Protein AF-A0A8C3B1Y9-F1 (afdb_monomer_lite)

Sequence (75 aa):
MLVELPEISEDCLYLNIYTPAKKAVSTKLPVMVWIHGGGFAIGSASMYDGSVLAAYQDVVVVLIQYRLGLLGFLR

Structure (mmCIF, N/CA/C/O backbone):
data_AF-A0A8C3B1Y9-F1
#
_entry.id   AF-A0A8C3B1Y9-F1
#
loop_
_atom_site.group_PDB
_atom_site.id
_atom_site.type_symbol
_atom_site.label_atom_id
_atom_site.label_alt_id
_atom_site.label_comp_id
_atom_site.label_asym_id
_atom_site.label_entity_id
_atom_site.label_seq_id
_atom_site.pdbx_PDB_ins_code
_atom_site.Cartn_x
_atom_site.Cartn_y
_atom_site.Cartn_z
_atom_site.occupancy
_atom_site.B_iso_or_equiv
_atom_site.auth_seq_id
_atom_site.auth_comp_id
_atom_site.auth_asym_id
_atom_site.auth_atom_id
_atom_site.pdbx_PDB_model_num
ATOM 1 N N . MET A 1 1 ? 19.260 -13.736 9.490 1.00 42.78 1 MET A N 1
ATOM 2 C CA . MET A 1 1 ? 18.426 -12.584 9.098 1.00 42.78 1 MET A CA 1
ATOM 3 C C . MET A 1 1 ? 18.055 -12.790 7.641 1.00 42.78 1 MET A C 1
ATOM 5 O O . MET A 1 1 ? 18.774 -12.341 6.762 1.00 42.78 1 MET A O 1
ATOM 9 N N . LEU A 1 2 ? 17.026 -13.597 7.390 1.00 50.56 2 LEU A N 1
ATOM 10 C CA . LEU A 1 2 ? 16.456 -13.711 6.053 1.00 50.56 2 LEU A CA 1
ATOM 11 C C . LEU A 1 2 ? 15.436 -12.583 5.967 1.00 50.56 2 LEU A C 1
ATOM 13 O O . LEU A 1 2 ? 14.472 -12.575 6.726 1.00 50.56 2 LEU A O 1
ATOM 17 N N . VAL A 1 3 ? 15.712 -11.583 5.138 1.00 57.72 3 VAL A N 1
ATOM 18 C CA . VAL A 1 3 ? 14.658 -10.680 4.684 1.00 57.72 3 VAL A CA 1
ATOM 19 C C . VAL A 1 3 ? 13.756 -11.567 3.838 1.00 57.72 3 VAL A C 1
ATOM 21 O O . VAL A 1 3 ? 14.221 -12.090 2.825 1.00 57.72 3 VAL A O 1
ATOM 24 N N . GLU A 1 4 ? 12.527 -11.824 4.283 1.00 61.41 4 GLU A N 1
ATOM 25 C CA . GLU A 1 4 ? 11.533 -12.446 3.411 1.00 61.41 4 GLU A CA 1
ATOM 26 C C . GLU A 1 4 ? 11.293 -11.470 2.265 1.00 61.41 4 GLU A C 1
ATOM 28 O O . GLU A 1 4 ? 10.633 -10.442 2.417 1.00 61.41 4 GLU A O 1
ATOM 33 N N . LEU A 1 5 ? 11.943 -11.737 1.133 1.00 65.38 5 LEU A N 1
ATOM 34 C CA . LEU A 1 5 ? 11.655 -11.011 -0.084 1.00 65.38 5 LEU A CA 1
ATOM 35 C C . LEU A 1 5 ? 10.228 -11.395 -0.474 1.00 65.38 5 LEU A C 1
ATOM 37 O O . LEU A 1 5 ? 9.951 -12.593 -0.579 1.00 65.38 5 LEU A O 1
ATOM 41 N N . PRO A 1 6 ? 9.323 -10.418 -0.647 1.00 69.00 6 PRO A N 1
ATOM 42 C CA . PRO A 1 6 ? 7.976 -10.721 -1.091 1.00 69.00 6 PRO A CA 1
ATOM 43 C C . PRO A 1 6 ? 8.051 -11.504 -2.402 1.00 69.00 6 PRO A C 1
ATOM 45 O O . PRO A 1 6 ? 8.832 -11.162 -3.295 1.00 69.00 6 PRO A O 1
ATOM 48 N N . GLU A 1 7 ? 7.265 -12.574 -2.487 1.00 83.75 7 GLU A N 1
ATOM 49 C CA . GLU A 1 7 ? 7.175 -13.392 -3.690 1.00 83.75 7 GLU A CA 1
ATOM 50 C C . GLU A 1 7 ? 6.762 -12.515 -4.879 1.00 83.75 7 GLU A C 1
ATOM 52 O O . GLU A 1 7 ? 5.831 -11.711 -4.791 1.00 83.75 7 GLU A O 1
ATOM 57 N N . ILE A 1 8 ? 7.489 -12.634 -5.991 1.00 90.69 8 ILE A N 1
ATOM 58 C CA . ILE A 1 8 ? 7.214 -11.867 -7.205 1.00 90.69 8 ILE A CA 1
ATOM 59 C C . ILE A 1 8 ? 6.232 -12.672 -8.056 1.00 90.69 8 ILE A C 1
ATOM 61 O O . ILE A 1 8 ? 6.573 -13.748 -8.540 1.00 90.69 8 ILE A O 1
ATOM 65 N N . SER A 1 9 ? 5.035 -12.124 -8.262 1.00 94.94 9 SER A N 1
ATOM 66 C CA . SER A 1 9 ? 3.965 -12.731 -9.059 1.00 94.94 9 SER A CA 1
ATOM 67 C C . SER A 1 9 ? 3.211 -11.672 -9.872 1.00 94.94 9 SER A C 1
ATOM 69 O O . SER A 1 9 ? 3.140 -10.509 -9.472 1.00 94.94 9 SER A O 1
ATOM 71 N N . GLU A 1 10 ? 2.641 -12.061 -11.018 1.00 96.56 10 GLU A N 1
ATOM 72 C CA . GLU A 1 10 ? 1.674 -11.234 -11.763 1.00 96.56 10 GLU A CA 1
ATOM 73 C C . GLU A 1 10 ? 0.302 -11.205 -11.079 1.00 96.56 10 GLU A C 1
ATOM 75 O O . GLU A 1 10 ? -0.447 -10.235 -11.221 1.00 96.56 10 GLU A O 1
ATOM 80 N N . ASP A 1 11 ? -0.005 -12.239 -10.290 1.00 96.62 11 ASP A N 1
ATOM 81 C CA . ASP A 1 11 ? -1.106 -12.216 -9.336 1.00 96.62 11 ASP A CA 1
ATOM 82 C C . ASP A 1 11 ? -0.690 -11.370 -8.127 1.00 96.62 11 ASP A C 1
ATOM 84 O O . ASP A 1 11 ? -0.231 -11.872 -7.103 1.00 96.62 11 ASP A O 1
ATOM 88 N N . CYS A 1 12 ? -0.742 -10.048 -8.302 1.00 95.81 12 CYS A N 1
ATOM 89 C CA . CYS A 1 12 ? -0.254 -9.078 -7.324 1.00 95.81 12 CYS A CA 1
ATOM 90 C C . CYS A 1 12 ? -1.264 -7.988 -6.964 1.00 95.81 12 CYS A C 1
ATOM 92 O O . CYS A 1 12 ? -0.933 -7.107 -6.174 1.00 95.81 12 CYS A O 1
ATOM 94 N N . LEU A 1 13 ? -2.484 -8.021 -7.509 1.00 97.56 13 LEU A N 1
ATOM 95 C CA . LEU A 1 13 ? -3.508 -6.987 -7.303 1.00 97.56 13 LEU A CA 1
ATOM 96 C C . LEU A 1 13 ? -4.226 -7.138 -5.951 1.00 97.56 13 LEU A C 1
ATOM 98 O O . LEU A 1 13 ? -5.444 -7.285 -5.876 1.0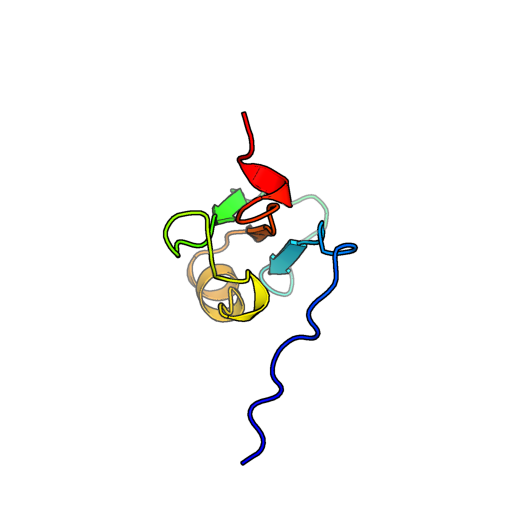0 97.56 13 LEU A O 1
ATOM 102 N N . TYR A 1 14 ? -3.441 -7.069 -4.881 1.00 97.12 14 TYR A N 1
ATOM 103 C CA . TYR A 1 14 ? -3.875 -7.159 -3.493 1.00 97.12 14 TYR A CA 1
ATOM 104 C C . TYR A 1 14 ? -3.682 -5.824 -2.764 1.00 97.12 14 TYR A C 1
ATOM 106 O O . TYR A 1 14 ? -3.031 -4.895 -3.247 1.00 97.12 14 TYR A O 1
ATOM 114 N N . LEU A 1 15 ? -4.266 -5.714 -1.575 1.00 98.19 15 LEU A N 1
ATOM 115 C CA . LEU A 1 15 ? -4.126 -4.549 -0.708 1.00 98.19 15 LEU A CA 1
ATOM 116 C C . LEU A 1 15 ? -4.118 -4.973 0.759 1.00 98.19 15 LEU A C 1
ATOM 118 O O . LEU A 1 15 ? -4.779 -5.940 1.135 1.00 98.19 15 LEU A O 1
ATOM 122 N N . ASN A 1 16 ? -3.402 -4.212 1.582 1.00 97.06 16 ASN A N 1
ATOM 123 C CA . ASN A 1 16 ? -3.357 -4.400 3.028 1.00 97.06 16 ASN A CA 1
ATOM 124 C C . ASN A 1 16 ? -4.242 -3.353 3.705 1.00 97.06 16 ASN A C 1
ATOM 126 O O . ASN A 1 16 ? -4.157 -2.166 3.381 1.00 97.06 16 ASN A O 1
ATOM 130 N N . ILE A 1 17 ? -5.068 -3.783 4.660 1.00 97.12 17 ILE A N 1
ATOM 131 C CA . ILE A 1 17 ? -5.959 -2.903 5.425 1.00 97.12 17 ILE A CA 1
ATOM 132 C C . ILE A 1 17 ? -5.541 -2.920 6.890 1.00 97.12 17 ILE A C 1
ATOM 134 O O . ILE A 1 17 ? -5.513 -3.973 7.524 1.00 97.12 17 ILE A O 1
ATOM 138 N N . TYR A 1 18 ? -5.293 -1.734 7.437 1.00 96.44 18 TYR A N 1
ATOM 139 C CA . TYR A 1 18 ? -5.027 -1.519 8.853 1.00 96.44 18 TYR A CA 1
ATOM 140 C C . TYR A 1 18 ? -6.152 -0.676 9.439 1.00 96.44 18 TYR A C 1
ATOM 142 O O . TYR A 1 18 ? -6.451 0.416 8.956 1.00 96.44 18 TYR A O 1
ATOM 150 N N . THR A 1 19 ? -6.776 -1.191 10.494 1.00 94.69 19 THR A N 1
ATOM 151 C CA . THR A 1 19 ? -7.843 -0.515 11.233 1.00 94.69 19 THR A CA 1
ATOM 152 C C . THR A 1 19 ? -7.452 -0.404 12.706 1.00 94.69 19 THR A C 1
ATOM 154 O O . THR A 1 19 ? -6.875 -1.352 13.245 1.00 94.69 19 THR A O 1
ATOM 157 N N . PRO A 1 20 ? -7.773 0.708 13.391 1.00 92.06 20 PRO A N 1
ATOM 158 C CA . PRO A 1 20 ? -7.599 0.802 14.835 1.00 92.06 20 PRO A CA 1
ATOM 159 C C . PRO A 1 20 ?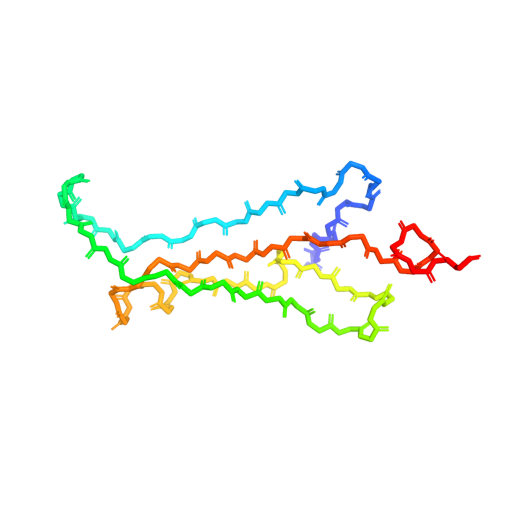 -8.418 -0.276 15.559 1.00 92.06 20 PRO A C 1
ATOM 161 O O . PRO A 1 20 ? -9.523 -0.640 15.141 1.00 92.06 20 PRO A O 1
ATOM 164 N N . ALA A 1 21 ? -7.874 -0.790 16.663 1.00 83.88 21 ALA A N 1
ATOM 165 C CA . ALA A 1 21 ? -8.537 -1.803 17.475 1.00 83.88 21 ALA A CA 1
ATOM 166 C C . ALA A 1 21 ? -9.765 -1.225 18.209 1.00 83.88 21 ALA A C 1
ATOM 168 O O . ALA A 1 21 ? -9.756 -0.080 18.654 1.00 83.88 21 ALA A O 1
ATOM 169 N N . LYS A 1 22 ? -10.794 -2.060 18.422 1.00 72.19 22 LYS A N 1
ATOM 170 C CA . LYS A 1 22 ? -11.957 -1.781 19.296 1.00 72.19 22 LYS A CA 1
ATOM 171 C C . LYS A 1 22 ? -12.875 -0.620 18.869 1.00 72.19 22 LYS A C 1
ATOM 173 O O . LYS A 1 22 ? -13.391 0.096 19.726 1.00 72.19 22 LYS A O 1
ATOM 178 N N . LYS A 1 23 ? -13.161 -0.454 17.576 1.00 69.31 23 LYS A N 1
ATOM 179 C CA . LYS A 1 23 ? -14.242 0.446 17.127 1.00 69.31 23 LYS A CA 1
ATOM 180 C C . LYS A 1 23 ? -15.508 -0.352 16.813 1.00 69.31 23 LYS A C 1
ATOM 182 O O . LYS A 1 23 ? -15.432 -1.460 16.287 1.00 69.31 23 LYS A O 1
ATOM 187 N N . ALA A 1 24 ? -16.671 0.193 17.175 1.00 73.50 24 ALA A N 1
ATOM 188 C CA . ALA A 1 24 ? -17.955 -0.392 16.799 1.00 73.50 24 ALA A CA 1
ATOM 189 C C . ALA A 1 24 ? -18.062 -0.468 15.268 1.00 73.50 24 ALA A C 1
ATOM 191 O O . ALA A 1 24 ? -17.629 0.452 14.576 1.00 73.50 24 ALA A O 1
ATOM 192 N N . VAL A 1 25 ? -18.676 -1.533 14.743 1.00 69.44 25 VAL A N 1
ATOM 193 C CA . VAL A 1 25 ? -18.834 -1.770 13.291 1.00 69.44 25 VAL A CA 1
ATOM 194 C C . VAL A 1 25 ? -19.538 -0.600 12.579 1.00 69.44 25 VAL A C 1
ATOM 196 O O . VAL A 1 25 ? -19.339 -0.377 11.391 1.00 69.44 25 VAL A O 1
ATOM 199 N N . SER A 1 26 ? -20.332 0.190 13.307 1.00 73.56 26 SER A N 1
ATOM 200 C CA . SER A 1 26 ? -21.054 1.358 12.794 1.00 73.56 26 SER A CA 1
ATOM 201 C C . SER A 1 26 ? -20.241 2.659 12.753 1.00 73.56 26 SER A C 1
ATOM 203 O O . SER A 1 26 ? -20.745 3.671 12.263 1.00 73.56 26 SER A O 1
ATOM 205 N N . THR A 1 27 ? -19.021 2.688 13.293 1.00 83.12 27 THR A N 1
ATOM 206 C CA . THR A 1 27 ? -18.214 3.912 13.347 1.00 83.12 27 THR A CA 1
ATOM 207 C C . THR A 1 27 ? -17.590 4.194 11.983 1.00 83.12 27 THR A C 1
ATOM 209 O O . THR A 1 27 ? -16.768 3.423 11.495 1.00 83.12 27 THR A O 1
ATOM 212 N N . LYS A 1 28 ? -17.948 5.328 11.371 1.00 89.06 28 LYS A N 1
ATOM 213 C CA . LYS A 1 28 ? -17.342 5.787 10.114 1.00 89.06 28 LYS A CA 1
ATOM 214 C C . LYS A 1 28 ? -16.015 6.483 10.407 1.00 89.06 28 LYS A C 1
ATOM 216 O O . LYS A 1 28 ? -16.009 7.540 11.033 1.00 89.06 28 LYS A O 1
ATOM 221 N N . LEU A 1 29 ? -14.917 5.890 9.952 1.00 92.75 29 LEU A N 1
ATOM 222 C CA . LEU A 1 29 ? -13.576 6.464 10.051 1.00 92.75 29 LEU A CA 1
ATOM 223 C C . LEU A 1 29 ? -13.130 7.030 8.698 1.00 92.75 29 LEU A C 1
ATOM 225 O O . LEU A 1 29 ? -13.524 6.492 7.659 1.00 92.75 29 LEU A O 1
ATOM 229 N N . PRO A 1 30 ? -12.310 8.095 8.686 1.00 95.88 30 PRO A N 1
ATOM 230 C CA . PRO A 1 30 ? -11.640 8.522 7.466 1.00 95.88 30 PRO A CA 1
ATOM 231 C C . PRO A 1 30 ? -10.716 7.407 6.953 1.00 95.88 30 PRO A C 1
ATOM 233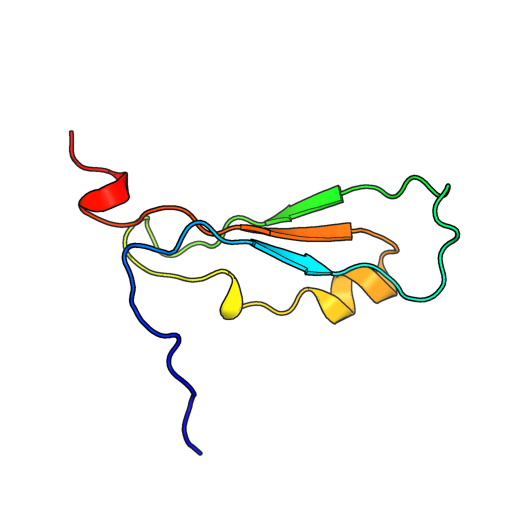 O O . PRO A 1 30 ? -10.096 6.679 7.735 1.00 95.88 30 PRO A O 1
ATOM 236 N N . VAL A 1 31 ? -10.633 7.282 5.628 1.00 97.06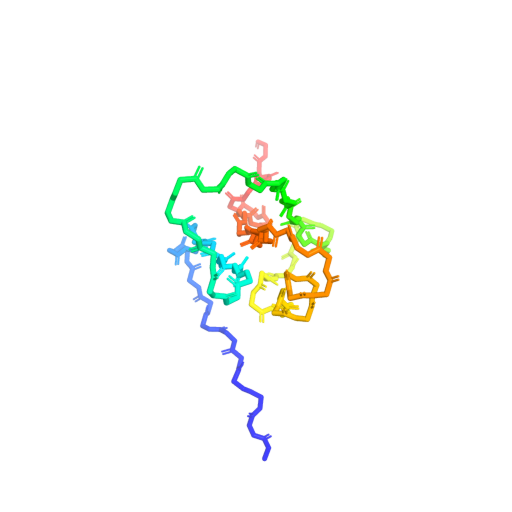 31 VAL A N 1
ATOM 237 C CA . VAL A 1 31 ? -9.808 6.278 4.948 1.00 97.06 31 VAL A CA 1
ATOM 238 C C . VAL A 1 31 ? -8.659 6.980 4.237 1.00 97.06 31 VAL A C 1
ATOM 240 O O . VAL A 1 31 ? -8.879 7.864 3.410 1.00 97.06 31 VAL A O 1
ATOM 243 N N . MET A 1 32 ? -7.436 6.569 4.547 1.00 98.06 32 MET A N 1
ATOM 244 C CA . MET A 1 32 ? -6.217 7.012 3.885 1.00 98.06 32 MET A CA 1
ATOM 245 C C . MET A 1 32 ? -5.721 5.902 2.963 1.00 98.06 32 MET A C 1
ATOM 247 O O . MET A 1 32 ? -5.348 4.826 3.428 1.00 98.06 32 MET A O 1
ATOM 251 N N . VAL A 1 33 ? -5.708 6.166 1.657 1.00 98.44 33 VAL A N 1
ATOM 252 C CA . VAL A 1 33 ? -5.192 5.230 0.650 1.00 98.44 33 VAL A CA 1
ATOM 253 C C . VAL A 1 33 ? -3.772 5.639 0.276 1.00 98.44 33 VAL A C 1
ATOM 255 O O . VAL A 1 33 ? -3.543 6.761 -0.172 1.00 98.44 33 VAL A O 1
ATOM 258 N N . TRP A 1 34 ? -2.820 4.734 0.471 1.00 98.25 34 TRP A N 1
ATOM 259 C CA . TRP A 1 34 ? -1.408 4.935 0.173 1.00 98.25 34 TRP A CA 1
ATOM 260 C C . TRP A 1 34 ? -1.009 4.204 -1.105 1.00 98.25 34 TRP A C 1
ATOM 262 O O . TRP A 1 34 ? -1.288 3.015 -1.272 1.00 98.25 34 TRP A O 1
ATOM 272 N N . ILE A 1 35 ? -0.300 4.922 -1.973 1.00 98.38 35 ILE A N 1
ATOM 273 C CA . ILE A 1 35 ? 0.256 4.415 -3.224 1.00 98.38 35 ILE A CA 1
ATOM 274 C C . ILE A 1 35 ? 1.772 4.460 -3.086 1.00 98.38 35 ILE A C 1
ATOM 276 O O . ILE A 1 35 ? 2.350 5.533 -2.906 1.00 98.38 35 ILE A O 1
ATOM 280 N N . HIS A 1 36 ? 2.420 3.299 -3.142 1.00 97.50 36 HIS A N 1
ATOM 281 C CA . HIS A 1 36 ? 3.868 3.246 -2.996 1.00 97.50 36 HIS A CA 1
ATOM 282 C C . HIS A 1 36 ? 4.584 3.925 -4.175 1.00 97.50 36 HIS A C 1
ATOM 284 O O . HIS A 1 36 ? 4.121 3.895 -5.319 1.00 97.50 36 HIS A O 1
ATOM 290 N N . GLY A 1 37 ? 5.748 4.513 -3.887 1.00 97.31 37 GLY A N 1
ATOM 291 C CA . GLY A 1 37 ? 6.648 5.062 -4.903 1.00 97.31 37 GLY A CA 1
ATOM 292 C C . GLY A 1 37 ? 7.407 3.971 -5.667 1.00 97.31 37 GLY A C 1
ATOM 293 O O . GLY A 1 37 ? 6.978 2.823 -5.720 1.00 97.31 37 GLY A O 1
ATOM 294 N N . GLY A 1 38 ? 8.568 4.328 -6.225 1.00 96.06 38 GLY A N 1
ATOM 295 C CA . GLY A 1 38 ? 9.421 3.395 -6.980 1.00 96.06 38 GLY A CA 1
ATOM 296 C C . GLY A 1 38 ? 9.362 3.566 -8.501 1.00 96.06 38 GLY A C 1
ATOM 297 O O . GLY A 1 38 ? 9.658 2.640 -9.256 1.00 96.06 38 GLY A O 1
ATOM 298 N N . GLY A 1 39 ? 8.990 4.768 -8.959 1.00 97.19 39 GLY A N 1
ATOM 299 C CA . GLY A 1 39 ? 9.155 5.190 -10.354 1.00 97.19 39 GLY A CA 1
ATOM 300 C C . GLY A 1 39 ? 8.395 4.333 -11.363 1.00 97.19 39 GLY A C 1
ATOM 301 O O . GLY A 1 39 ? 8.872 4.169 -12.480 1.00 97.19 39 GLY A O 1
ATOM 302 N N . PHE A 1 40 ? 7.256 3.760 -10.957 1.00 97.25 40 PHE A N 1
ATOM 303 C CA . PHE A 1 40 ? 6.431 2.854 -11.765 1.00 97.25 40 PHE A CA 1
ATOM 304 C C . PHE A 1 40 ? 7.096 1.521 -12.146 1.00 97.25 40 PHE A C 1
ATOM 306 O O . PHE A 1 40 ? 6.515 0.752 -12.907 1.00 97.25 40 PHE A O 1
ATOM 313 N N . ALA A 1 41 ? 8.289 1.221 -11.626 1.00 96.12 41 ALA A N 1
ATOM 314 C CA . ALA A 1 41 ? 9.072 0.045 -12.008 1.00 96.12 41 ALA A CA 1
ATOM 315 C C . ALA A 1 41 ? 9.292 -0.940 -10.854 1.00 96.12 41 ALA A C 1
ATOM 317 O O . ALA A 1 41 ? 9.376 -2.141 -11.094 1.00 96.12 41 ALA A O 1
ATOM 318 N N . ILE A 1 42 ? 9.378 -0.447 -9.616 1.00 94.56 42 ILE A N 1
ATOM 319 C CA . ILE A 1 42 ? 9.622 -1.255 -8.415 1.00 94.56 42 ILE A CA 1
ATOM 320 C C . ILE A 1 42 ? 8.739 -0.791 -7.255 1.00 94.56 42 ILE A C 1
ATOM 322 O O . ILE A 1 42 ? 8.201 0.313 -7.275 1.00 94.56 42 ILE A O 1
ATOM 326 N N . GLY A 1 43 ? 8.630 -1.626 -6.226 1.00 94.88 43 GLY A N 1
ATOM 327 C CA . GLY A 1 43 ? 7.924 -1.315 -4.987 1.00 94.88 43 GLY A CA 1
ATOM 328 C C . GLY A 1 43 ? 6.855 -2.346 -4.635 1.00 94.88 43 GLY A C 1
ATOM 329 O O . GLY A 1 43 ? 6.521 -3.218 -5.431 1.00 94.88 43 GLY A O 1
ATOM 330 N N . SER A 1 44 ? 6.364 -2.259 -3.403 1.00 95.00 44 SER A N 1
ATOM 331 C CA . SER A 1 44 ? 5.295 -3.094 -2.867 1.00 95.00 44 SER A CA 1
ATOM 332 C C . SER A 1 44 ? 4.672 -2.426 -1.639 1.00 95.00 44 SER A C 1
ATOM 334 O O . SER A 1 44 ? 5.363 -1.807 -0.830 1.00 95.00 44 SER A O 1
ATOM 336 N N . ALA A 1 45 ? 3.369 -2.600 -1.469 1.00 95.75 45 ALA A N 1
ATOM 337 C CA . ALA A 1 45 ? 2.560 -2.239 -0.322 1.00 95.75 45 ALA A CA 1
ATOM 338 C C . ALA A 1 45 ? 3.045 -2.953 0.942 1.00 95.75 45 ALA A C 1
ATOM 340 O O . ALA A 1 45 ? 3.025 -2.356 2.012 1.00 95.75 45 ALA A O 1
ATOM 341 N N . SER A 1 46 ? 3.549 -4.188 0.821 1.00 93.06 46 SER A N 1
ATOM 342 C CA . SER A 1 46 ? 4.083 -4.958 1.953 1.00 93.06 46 SER A CA 1
ATOM 343 C C . SER A 1 46 ? 5.388 -4.400 2.528 1.00 93.06 46 SER A C 1
ATOM 345 O O . SER A 1 46 ? 5.783 -4.802 3.617 1.00 93.06 46 SER A O 1
ATOM 347 N N . MET A 1 47 ? 6.045 -3.450 1.848 1.00 93.06 47 MET A N 1
ATOM 348 C CA . MET A 1 47 ? 7.207 -2.738 2.402 1.00 93.06 47 MET A CA 1
ATOM 349 C C . MET A 1 47 ? 6.823 -1.713 3.478 1.00 93.06 47 MET A C 1
ATOM 351 O O . MET A 1 47 ? 7.707 -1.147 4.120 1.00 93.06 47 MET A O 1
ATOM 355 N N . TYR A 1 48 ? 5.530 -1.437 3.656 1.00 94.31 48 TYR A N 1
ATOM 356 C CA . TYR A 1 48 ? 5.028 -0.439 4.592 1.00 94.31 48 TYR A CA 1
ATOM 357 C C . TYR A 1 48 ? 4.110 -1.099 5.624 1.00 94.31 48 TYR A C 1
ATOM 359 O O . TYR A 1 48 ? 3.320 -1.981 5.295 1.00 94.31 48 TYR A O 1
ATOM 367 N N . ASP A 1 49 ? 4.185 -0.628 6.869 1.00 95.62 49 ASP A N 1
ATOM 368 C CA . ASP A 1 49 ? 3.271 -1.015 7.943 1.00 95.62 49 ASP A CA 1
ATOM 369 C C . ASP A 1 49 ? 2.374 0.172 8.321 1.00 95.62 49 ASP A C 1
ATOM 371 O O . ASP A 1 49 ? 2.849 1.221 8.761 1.00 95.62 49 ASP A O 1
ATOM 375 N N . GLY A 1 50 ? 1.063 0.008 8.132 1.00 95.94 50 GLY A N 1
ATOM 376 C CA . GLY A 1 50 ? 0.053 1.010 8.471 1.00 95.94 50 GLY A CA 1
ATOM 377 C C . GLY A 1 50 ? -0.421 0.963 9.927 1.00 95.94 50 GLY A C 1
ATOM 378 O O . GLY A 1 50 ? -1.219 1.815 10.317 1.00 95.94 50 GLY A O 1
ATOM 379 N N . SER A 1 51 ? 0.037 -0.003 10.734 1.00 95.56 51 SER A N 1
ATOM 380 C CA . SER A 1 51 ? -0.490 -0.282 12.077 1.00 95.56 51 SER A CA 1
ATOM 381 C C . SER A 1 51 ? -0.402 0.918 13.027 1.00 95.56 51 SER A C 1
ATOM 383 O O . SER A 1 51 ? -1.398 1.303 13.641 1.00 95.56 51 SER A O 1
ATOM 385 N N . VAL A 1 52 ? 0.769 1.557 13.097 1.00 95.38 52 VAL A N 1
ATOM 386 C CA . VAL A 1 52 ? 1.026 2.725 13.951 1.00 95.38 52 VAL A CA 1
ATOM 387 C C . VAL A 1 52 ? 0.139 3.893 13.523 1.00 95.38 52 VAL A C 1
ATOM 389 O O . VAL A 1 52 ? -0.551 4.487 14.348 1.00 95.38 52 VAL A O 1
ATOM 392 N N . LEU A 1 53 ? 0.088 4.204 12.228 1.00 95.94 53 LEU A N 1
ATOM 393 C CA . LEU A 1 53 ? -0.701 5.332 11.739 1.00 95.94 53 LEU A CA 1
ATOM 394 C C . LEU A 1 53 ? -2.203 5.121 11.981 1.00 95.94 53 LEU A C 1
ATOM 396 O O . LEU A 1 53 ? -2.873 6.030 12.472 1.00 95.94 53 LEU A O 1
ATOM 400 N N . ALA A 1 54 ? -2.706 3.913 11.713 1.00 96.06 54 ALA A N 1
ATOM 401 C CA . ALA A 1 54 ? -4.098 3.558 11.965 1.00 96.06 54 ALA A CA 1
ATOM 402 C C . ALA A 1 54 ? -4.468 3.701 13.450 1.00 96.06 54 ALA A C 1
ATOM 404 O O . ALA A 1 54 ? -5.528 4.235 13.774 1.00 96.06 54 ALA A O 1
ATOM 405 N N . ALA A 1 55 ? -3.581 3.269 14.355 1.00 93.56 55 ALA A N 1
ATOM 406 C CA . ALA A 1 55 ? -3.818 3.305 15.795 1.00 93.56 55 ALA A CA 1
ATOM 407 C C . ALA A 1 55 ? -3.759 4.722 16.388 1.00 93.56 55 ALA A C 1
ATOM 409 O O . ALA A 1 55 ? -4.613 5.080 17.193 1.00 93.56 55 ALA A O 1
ATOM 410 N N . TYR A 1 56 ? -2.764 5.529 16.007 1.00 94.38 56 TYR A N 1
ATOM 411 C CA . TYR A 1 56 ? -2.540 6.848 16.613 1.00 94.38 56 TYR A CA 1
ATOM 412 C C . TYR A 1 56 ? -3.404 7.960 16.015 1.00 94.38 56 TYR A C 1
ATOM 414 O O . TYR A 1 56 ? -3.661 8.946 16.701 1.00 94.38 56 TYR A O 1
ATOM 422 N N . GLN A 1 57 ? -3.819 7.836 14.751 1.00 94.94 57 GLN A N 1
ATOM 423 C CA . GLN A 1 57 ? -4.609 8.865 14.063 1.00 94.94 57 GLN A CA 1
ATOM 424 C C . GLN A 1 57 ? -6.082 8.489 13.905 1.00 94.94 57 GLN A C 1
ATOM 426 O O . GLN A 1 57 ? -6.846 9.266 13.339 1.00 94.94 57 GLN A O 1
ATOM 431 N N . ASP A 1 58 ? -6.499 7.325 14.415 1.00 92.94 58 ASP A N 1
ATOM 432 C CA . ASP A 1 58 ? -7.889 6.873 14.337 1.00 92.94 58 ASP A CA 1
ATOM 433 C C . ASP A 1 58 ? -8.425 6.832 12.889 1.00 92.94 58 ASP A C 1
ATOM 435 O O . ASP A 1 58 ? -9.567 7.192 12.596 1.00 92.94 58 ASP A O 1
ATOM 439 N N . VAL A 1 59 ? -7.584 6.366 11.963 1.00 94.94 59 VAL A N 1
ATOM 440 C CA . VAL A 1 59 ? -7.875 6.288 10.525 1.00 94.94 59 VAL A CA 1
ATOM 441 C C . VAL A 1 59 ? -7.773 4.849 10.028 1.00 94.94 59 VAL A C 1
ATOM 443 O O . VAL A 1 59 ? -7.012 4.048 10.567 1.00 94.94 59 VAL A O 1
ATOM 446 N N . VAL A 1 60 ? -8.505 4.512 8.968 1.00 96.25 60 VAL A N 1
ATOM 447 C CA . VAL A 1 60 ? -8.257 3.266 8.228 1.00 96.25 60 VAL A CA 1
ATOM 448 C C . VAL A 1 60 ? -7.159 3.536 7.210 1.00 96.25 60 VAL A C 1
ATOM 450 O O . VAL A 1 60 ? -7.302 4.428 6.375 1.00 96.25 60 VAL A O 1
ATOM 453 N N . VAL A 1 61 ? -6.076 2.767 7.259 1.00 98.12 61 VAL A N 1
ATOM 454 C CA . VAL A 1 61 ? -4.975 2.868 6.295 1.00 98.12 61 VAL A CA 1
ATOM 455 C C . VAL A 1 61 ? -5.082 1.714 5.310 1.00 98.12 61 VAL A C 1
ATOM 457 O O . VAL A 1 61 ? -5.120 0.551 5.709 1.00 98.12 61 VAL A O 1
ATOM 460 N N . VAL A 1 62 ? -5.121 2.037 4.021 1.00 98.56 62 VAL A N 1
ATOM 461 C CA . VAL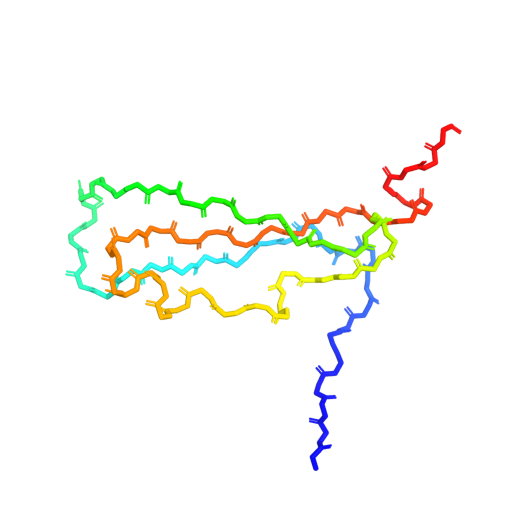 A 1 62 ? -5.170 1.063 2.929 1.00 98.56 62 VAL A CA 1
ATOM 462 C C . VAL A 1 62 ? -3.918 1.221 2.083 1.00 98.56 62 VAL A C 1
ATOM 464 O O . VAL A 1 62 ? -3.696 2.277 1.496 1.00 98.56 62 VAL A O 1
ATOM 467 N N . LEU A 1 63 ? -3.102 0.177 2.011 1.00 98.50 63 LEU A N 1
ATOM 468 C CA . LEU A 1 63 ? -1.903 0.139 1.177 1.00 98.50 63 LEU A CA 1
ATOM 469 C C . LEU A 1 63 ? -2.218 -0.693 -0.065 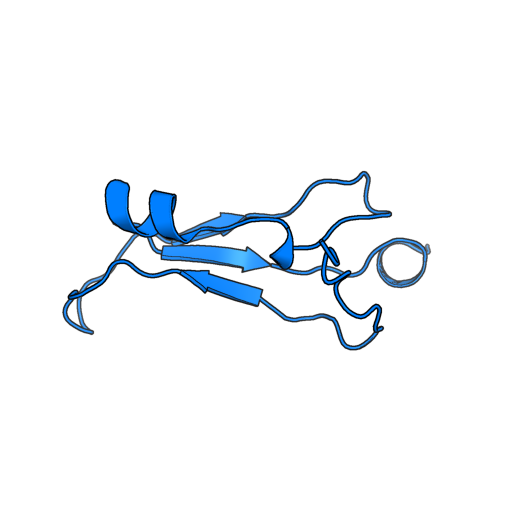1.00 98.50 63 LEU A C 1
ATOM 471 O O . LEU A 1 63 ? -2.532 -1.874 0.074 1.00 98.50 63 LEU A O 1
ATOM 475 N N . ILE A 1 64 ? -2.158 -0.101 -1.257 1.00 98.56 64 ILE A N 1
ATOM 476 C CA . ILE A 1 64 ? -2.547 -0.798 -2.493 1.00 98.56 64 ILE A CA 1
ATOM 477 C C . ILE A 1 64 ? -1.339 -1.255 -3.306 1.00 98.56 64 ILE A C 1
ATOM 479 O O . ILE A 1 64 ? -0.328 -0.554 -3.376 1.00 98.56 64 ILE A O 1
ATOM 483 N N . GLN A 1 65 ? -1.492 -2.394 -3.980 1.00 98.00 65 GLN A N 1
ATOM 484 C CA . GLN A 1 65 ? -0.641 -2.779 -5.098 1.00 98.00 65 GLN A CA 1
ATOM 485 C C . GLN A 1 65 ? -1.184 -2.248 -6.420 1.00 98.00 65 GLN A C 1
ATOM 487 O O . GLN A 1 65 ? -2.394 -2.164 -6.639 1.00 98.00 65 GLN A O 1
ATOM 492 N N . TYR A 1 66 ? -0.270 -1.939 -7.332 1.00 98.12 66 TYR A N 1
ATOM 493 C CA . TYR A 1 66 ? -0.568 -1.665 -8.731 1.00 98.12 66 TYR A CA 1
ATOM 494 C C . TYR A 1 66 ? 0.484 -2.336 -9.617 1.00 98.12 66 TYR A C 1
ATOM 496 O O . TYR A 1 66 ? 1.605 -2.593 -9.180 1.00 98.12 66 TYR A O 1
ATOM 504 N N . ARG A 1 67 ? 0.118 -2.651 -10.867 1.00 98.06 67 ARG A N 1
ATOM 505 C CA . ARG A 1 67 ? 1.051 -3.263 -11.827 1.00 98.06 67 ARG A CA 1
ATOM 506 C C . ARG A 1 67 ? 2.204 -2.312 -12.132 1.00 98.06 67 ARG A C 1
ATOM 508 O O . ARG A 1 67 ? 1.998 -1.108 -12.247 1.00 98.06 67 ARG A O 1
ATOM 515 N N . LEU A 1 68 ? 3.395 -2.874 -12.313 1.00 97.50 68 LEU A N 1
ATOM 516 C CA . LEU A 1 68 ? 4.643 -2.141 -12.523 1.00 97.50 68 LEU A CA 1
ATOM 517 C C . LEU A 1 68 ? 5.272 -2.493 -13.873 1.00 97.50 68 LEU A C 1
ATOM 519 O O . LEU A 1 68 ? 4.927 -3.497 -14.500 1.00 97.50 68 LEU A O 1
ATOM 523 N N . GLY A 1 69 ? 6.209 -1.657 -14.316 1.00 97.44 69 GLY A N 1
ATOM 524 C CA . GLY A 1 69 ? 6.994 -1.860 -15.528 1.00 97.44 69 GLY A CA 1
ATOM 525 C C . GLY A 1 69 ? 6.117 -2.114 -16.753 1.00 97.44 69 GLY A C 1
ATOM 526 O O . GLY A 1 69 ? 5.105 -1.443 -16.964 1.00 97.44 69 GLY A O 1
ATOM 527 N N . LEU A 1 70 ? 6.495 -3.115 -17.549 1.00 97.38 70 LEU A N 1
ATOM 528 C CA . LEU A 1 70 ? 5.791 -3.483 -18.779 1.00 97.38 70 LEU A CA 1
ATOM 529 C C . LEU A 1 70 ? 4.313 -3.833 -18.538 1.00 97.38 70 LEU A C 1
ATOM 531 O O . LEU A 1 70 ? 3.454 -3.430 -19.314 1.00 97.38 70 LEU A O 1
ATOM 535 N N . LEU A 1 71 ? 4.012 -4.536 -17.442 1.00 96.88 71 LEU A N 1
ATOM 536 C CA . LEU A 1 71 ? 2.659 -5.005 -17.125 1.00 96.88 71 LEU A CA 1
ATOM 537 C C . LEU A 1 71 ? 1.707 -3.869 -16.720 1.00 96.88 71 LEU A C 1
ATOM 539 O O . LEU A 1 71 ? 0.489 -4.037 -16.780 1.00 96.88 71 LEU A O 1
ATOM 543 N N . GLY A 1 72 ? 2.246 -2.733 -16.268 1.00 96.75 72 GLY A N 1
ATOM 544 C CA . GLY A 1 72 ? 1.462 -1.572 -15.842 1.00 96.75 72 GLY A CA 1
ATOM 545 C C . GLY A 1 72 ? 1.472 -0.396 -16.819 1.00 96.75 72 GLY A C 1
ATOM 546 O O . GLY A 1 72 ? 0.519 0.379 -16.824 1.00 96.75 72 GLY A O 1
ATOM 547 N N . PHE A 1 73 ? 2.534 -0.245 -17.621 1.00 97.19 73 PHE A N 1
ATOM 548 C CA . PHE A 1 73 ? 2.838 1.017 -18.311 1.00 97.19 73 PHE A CA 1
ATOM 549 C C . PHE A 1 73 ? 3.357 0.860 -19.753 1.00 97.19 73 PHE A C 1
ATOM 551 O O . PHE A 1 73 ? 3.876 1.826 -20.317 1.00 97.19 73 PHE A O 1
ATOM 558 N N . LEU A 1 74 ? 3.222 -0.318 -20.376 1.00 95.00 74 LEU A N 1
ATOM 559 C CA . LEU A 1 74 ? 3.424 -0.450 -21.824 1.00 95.00 74 LEU A CA 1
ATOM 560 C C . LEU A 1 74 ? 2.359 0.366 -22.580 1.00 95.00 74 LEU A C 1
ATOM 562 O O . LEU A 1 74 ? 1.176 0.292 -22.247 1.00 95.00 74 LEU A O 1
ATOM 566 N N . ARG A 1 75 ? 2.790 1.148 -23.576 1.00 77.75 75 ARG A N 1
ATOM 567 C CA . ARG A 1 75 ? 1.907 1.871 -24.504 1.00 77.75 75 ARG A CA 1
ATOM 568 C C . ARG A 1 75 ? 1.588 1.047 -25.738 1.00 77.75 75 ARG A C 1
ATOM 570 O O . ARG A 1 75 ? 2.507 0.341 -26.205 1.00 77.75 75 ARG A O 1
#

Secondary structure (DSSP, 8-state):
----PPPP-S----EEEE--TT--TT----EEEEE--STTTS--GGG---HHHHHHHT-EEEEEP---HHHHH--

Radius of gyration: 14.79 Å; chains: 1; bounding box: 40×23×44 Å

InterPro domains:
  IPR002018 Carboxylesterase, type B [PF00135] (8-74)
  IPR019819 Carboxylesterase type B, conserved site [PS00941] (10-20)
  IPR029058 Alpha/Beta hydrolase fold [G3DSA:3.40.50.1820] (1-75)
  IPR029058 Alpha/Beta hydrolase fold [SSF53474] (6-74)
  IPR051093 Neuroligin and Bile salt-activated lipase [PTHR43903] (7-74)

pLDDT: mean 90.61, std 12.15, range [42.78, 98.56]

Foldseek 3Di:
DDPPDPDDDPPQFDKDKEAAPDDDPPDDFAEAEDEDDDPQADDDLVVDDCHVVNHPVVHIYMYGDDHGDCRHDPD

Organism: Cyclopterus lumpus (NCBI:txid8103)